Protein AF-A0A066UFG1-F1 (afdb_monomer_lite)

Foldseek 3Di:
DPDVVVVVVVVVVVVCVCVVDPVNVVVVVVVVCCVPPPDDDDDDPDDPPDDPDPPDPDDDPPPPPPPVVVVVPDDPDPPDDDPPDDDD

Secondary structure (DSSP, 8-state):
---HHHHHHHHHHHHHHHHT-HHHHHHHHHHHHHHHH-SPPPPPPPP-TTPPPPPP-S------SSHHHHHTTS----SSPPP-PPP-

Organism: NCBI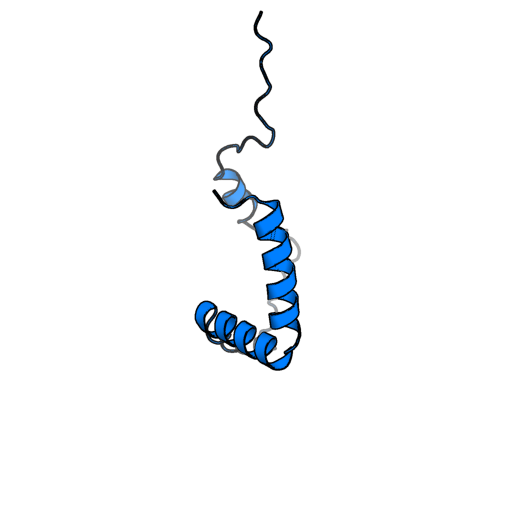:txid287986

Sequence (88 aa):
MPDRITRAAAADGFAELVLADPAWVRAEFDAIVAANFGPPPPPAPAARRGRPRPPGAVGAPRRRPGVRLLAAKCPRRERAPPRLRKAK

Structure (mmCIF, N/CA/C/O backbone):
data_AF-A0A066UFG1-F1
#
_entry.id   AF-A0A066UFG1-F1
#
loop_
_atom_site.group_PDB
_atom_site.id
_atom_site.type_symbol
_atom_site.label_atom_id
_atom_site.label_alt_id
_atom_site.label_comp_id
_atom_site.label_asym_id
_atom_site.label_entity_id
_atom_site.label_seq_id
_atom_site.pdbx_PDB_ins_code
_atom_site.Cartn_x
_atom_site.Cartn_y
_atom_site.Cartn_z
_atom_site.occupancy
_atom_site.B_iso_or_equiv
_atom_site.auth_seq_id
_atom_site.auth_comp_id
_atom_site.auth_asym_id
_atom_site.auth_atom_id
_atom_site.pdbx_PDB_model_num
ATOM 1 N N . MET A 1 1 ? 32.501 -0.236 -7.237 1.00 51.97 1 MET A N 1
ATOM 2 C CA . MET A 1 1 ? 31.219 0.377 -6.822 1.00 51.97 1 MET A CA 1
ATOM 3 C C . MET A 1 1 ? 30.395 0.535 -8.084 1.00 51.97 1 MET A C 1
ATOM 5 O O . MET A 1 1 ? 30.932 1.141 -8.998 1.00 51.97 1 MET A O 1
ATOM 9 N N . PRO A 1 2 ? 29.195 -0.058 -8.207 1.00 59.03 2 PRO A N 1
ATOM 10 C CA . PRO A 1 2 ? 28.374 0.164 -9.392 1.00 59.03 2 PRO A CA 1
ATOM 11 C C . PRO A 1 2 ? 28.016 1.652 -9.485 1.00 59.03 2 PRO A C 1
ATOM 13 O O . PRO A 1 2 ? 27.618 2.262 -8.488 1.00 59.03 2 PRO A O 1
ATOM 16 N N . ASP A 1 3 ? 28.220 2.232 -10.664 1.00 66.38 3 ASP A N 1
ATOM 17 C CA . ASP A 1 3 ? 28.022 3.657 -10.901 1.00 66.38 3 ASP A CA 1
ATOM 18 C C . ASP A 1 3 ? 26.552 4.062 -10.736 1.00 66.38 3 ASP A C 1
ATOM 20 O O . ASP A 1 3 ? 25.615 3.314 -11.012 1.00 66.38 3 ASP A O 1
ATOM 24 N N . ARG A 1 4 ? 26.315 5.289 -10.265 1.00 68.25 4 ARG A N 1
ATOM 25 C CA . ARG A 1 4 ? 24.952 5.775 -9.980 1.00 68.25 4 ARG A CA 1
ATOM 26 C C . ARG A 1 4 ? 24.047 5.784 -11.215 1.00 68.25 4 ARG A C 1
ATOM 28 O O . ARG A 1 4 ? 22.840 5.630 -11.072 1.00 68.25 4 ARG A O 1
ATOM 35 N N . ILE A 1 5 ? 24.633 5.933 -12.402 1.00 67.81 5 ILE A N 1
ATOM 36 C CA . ILE A 1 5 ? 23.924 5.960 -13.685 1.00 67.81 5 ILE A CA 1
ATOM 37 C C . ILE A 1 5 ? 23.395 4.564 -14.037 1.00 67.81 5 ILE A C 1
ATOM 39 O O . ILE A 1 5 ? 22.236 4.427 -14.418 1.00 67.81 5 ILE A O 1
ATOM 43 N N . THR A 1 6 ? 24.198 3.515 -13.829 1.00 61.62 6 THR A N 1
ATOM 44 C CA . THR A 1 6 ? 23.757 2.130 -14.057 1.00 61.62 6 THR A CA 1
ATOM 45 C C . THR A 1 6 ? 22.731 1.688 -13.016 1.00 61.62 6 THR A C 1
ATOM 47 O O . THR A 1 6 ? 21.802 0.959 -13.349 1.00 61.62 6 THR A O 1
ATOM 50 N N . ARG A 1 7 ? 22.819 2.199 -11.778 1.00 66.38 7 ARG A N 1
ATOM 51 C CA . ARG A 1 7 ? 21.772 2.009 -10.760 1.00 66.38 7 ARG A CA 1
ATOM 52 C C . ARG A 1 7 ? 20.448 2.689 -11.136 1.00 66.38 7 ARG A C 1
ATOM 54 O O . ARG A 1 7 ? 19.405 2.101 -10.882 1.00 66.38 7 ARG A O 1
ATOM 61 N N . ALA A 1 8 ? 20.479 3.896 -11.700 1.00 65.19 8 ALA A N 1
ATOM 62 C CA . ALA A 1 8 ? 19.269 4.619 -12.095 1.00 65.19 8 ALA A CA 1
ATOM 63 C C . ALA A 1 8 ? 18.546 3.924 -13.261 1.00 65.19 8 ALA A C 1
ATOM 65 O O . ALA A 1 8 ? 17.375 3.596 -13.133 1.00 65.19 8 ALA A O 1
ATOM 66 N N . ALA A 1 9 ? 19.268 3.570 -14.329 1.00 64.25 9 ALA A N 1
ATOM 67 C CA . ALA A 1 9 ? 18.685 2.863 -15.473 1.00 64.25 9 ALA A CA 1
ATOM 68 C C . ALA A 1 9 ? 18.107 1.481 -15.098 1.00 64.25 9 ALA A C 1
ATOM 70 O O . ALA A 1 9 ? 17.074 1.069 -15.621 1.00 64.25 9 ALA A O 1
ATOM 71 N N . ALA A 1 10 ? 18.747 0.767 -14.164 1.00 68.81 10 ALA A N 1
ATOM 72 C CA . ALA A 1 10 ? 18.216 -0.488 -13.633 1.00 68.81 10 ALA A CA 1
ATOM 73 C C . ALA A 1 10 ? 16.970 -0.282 -12.749 1.00 68.81 10 ALA A C 1
ATOM 75 O O . ALA A 1 10 ? 16.086 -1.137 -12.732 1.00 68.81 10 ALA A O 1
ATOM 76 N N . ALA A 1 11 ? 16.891 0.838 -12.021 1.00 72.19 11 ALA A N 1
ATOM 77 C CA . ALA A 1 11 ? 15.726 1.184 -11.211 1.00 72.19 11 ALA A CA 1
ATOM 78 C C . ALA A 1 11 ? 14.511 1.534 -12.080 1.00 72.19 11 ALA A C 1
ATOM 80 O O . ALA A 1 11 ? 13.409 1.108 -11.748 1.00 72.19 11 ALA A O 1
ATOM 81 N N . ASP A 1 12 ? 14.719 2.227 -13.203 1.00 79.56 12 ASP A N 1
ATOM 82 C CA . ASP A 1 12 ? 13.645 2.569 -14.140 1.00 79.56 12 ASP A CA 1
ATOM 83 C C . ASP A 1 12 ? 13.024 1.300 -14.750 1.00 79.56 12 ASP A C 1
ATOM 85 O O . ASP A 1 12 ? 11.812 1.119 -14.701 1.00 79.56 12 ASP A O 1
ATOM 89 N N . GLY A 1 13 ? 13.841 0.345 -15.214 1.00 85.38 13 GLY A N 1
ATOM 90 C CA . GLY A 1 13 ? 13.333 -0.929 -15.746 1.00 85.38 13 GLY A CA 1
ATOM 91 C C . GLY A 1 13 ? 12.608 -1.793 -14.704 1.00 85.38 13 GLY A C 1
ATOM 92 O O . GLY A 1 13 ? 11.628 -2.466 -15.019 1.00 85.38 13 GLY A O 1
ATOM 93 N N . PHE A 1 14 ? 13.061 -1.758 -13.449 1.00 82.75 14 PHE A N 1
ATOM 94 C CA . PHE A 1 14 ? 12.382 -2.443 -12.349 1.00 82.75 14 PHE A CA 1
ATOM 95 C C . PHE A 1 14 ? 11.043 -1.782 -11.995 1.00 82.75 14 PHE A C 1
ATOM 97 O O . PHE A 1 14 ? 10.058 -2.485 -11.775 1.00 82.75 14 PHE A O 1
ATOM 104 N N . ALA A 1 15 ? 10.993 -0.447 -11.960 1.00 87.12 15 ALA A N 1
ATOM 105 C CA . ALA A 1 15 ? 9.766 0.292 -11.691 1.00 87.12 15 ALA A CA 1
ATOM 106 C C . ALA A 1 15 ? 8.704 0.009 -12.758 1.00 87.12 15 ALA A C 1
ATOM 108 O O . ALA A 1 15 ? 7.569 -0.288 -12.402 1.00 87.12 15 ALA A O 1
ATOM 109 N N . GLU A 1 16 ? 9.076 0.010 -14.040 1.00 89.69 16 GLU A N 1
ATOM 110 C CA . GLU A 1 16 ? 8.161 -0.336 -15.135 1.00 89.69 16 GLU A CA 1
ATOM 111 C C . GLU A 1 16 ? 7.599 -1.760 -14.992 1.00 89.69 16 GLU A C 1
ATOM 113 O O . GLU A 1 16 ? 6.395 -1.967 -15.130 1.00 89.69 16 GLU A O 1
ATOM 118 N N . LEU A 1 17 ? 8.437 -2.743 -14.636 1.00 89.25 17 LEU A N 1
ATOM 119 C CA . LEU A 1 17 ? 7.990 -4.122 -14.407 1.00 89.25 17 LEU A CA 1
ATOM 120 C C . LEU A 1 17 ? 6.996 -4.228 -13.240 1.00 89.25 17 LEU A C 1
ATOM 122 O O . LEU A 1 17 ? 5.996 -4.932 -13.342 1.00 89.25 17 LEU A O 1
ATOM 126 N N . VAL A 1 18 ? 7.273 -3.536 -12.135 1.00 86.69 18 VAL A N 1
ATOM 127 C CA . VAL A 1 18 ? 6.403 -3.522 -10.952 1.00 86.69 18 VAL A CA 1
ATOM 128 C C . VAL A 1 18 ? 5.080 -2.818 -11.251 1.00 86.69 18 VAL A C 1
ATOM 130 O O . VAL A 1 18 ? 4.020 -3.303 -10.868 1.00 86.69 18 VAL A O 1
ATOM 133 N N . LEU A 1 19 ? 5.127 -1.686 -11.953 1.00 91.06 19 LEU A N 1
ATOM 134 C CA . LEU A 1 19 ? 3.948 -0.884 -12.274 1.00 91.06 19 LEU A CA 1
ATOM 135 C C . LEU A 1 19 ? 3.076 -1.504 -13.377 1.00 91.06 19 LEU A C 1
ATOM 137 O O . LEU A 1 19 ? 1.908 -1.131 -13.490 1.00 91.06 19 LEU A O 1
ATOM 141 N N . ALA A 1 20 ? 3.600 -2.465 -14.145 1.00 95.44 20 ALA A N 1
ATOM 142 C CA . ALA A 1 20 ? 2.840 -3.207 -15.149 1.00 95.44 20 ALA A CA 1
ATOM 143 C C . ALA A 1 20 ? 1.679 -4.028 -14.553 1.00 95.44 20 ALA A C 1
ATOM 145 O O . ALA A 1 20 ? 0.697 -4.273 -15.255 1.00 95.44 20 ALA A O 1
ATOM 146 N N . ASP A 1 21 ? 1.753 -4.413 -13.271 1.00 95.56 21 ASP A N 1
ATOM 147 C CA . ASP A 1 21 ? 0.656 -5.075 -12.555 1.00 95.56 21 ASP A CA 1
ATOM 148 C C . ASP A 1 21 ? 0.103 -4.188 -11.420 1.00 95.56 21 ASP A C 1
ATOM 150 O O . ASP A 1 21 ? 0.534 -4.267 -10.263 1.00 95.56 21 ASP A O 1
ATOM 154 N N . PRO A 1 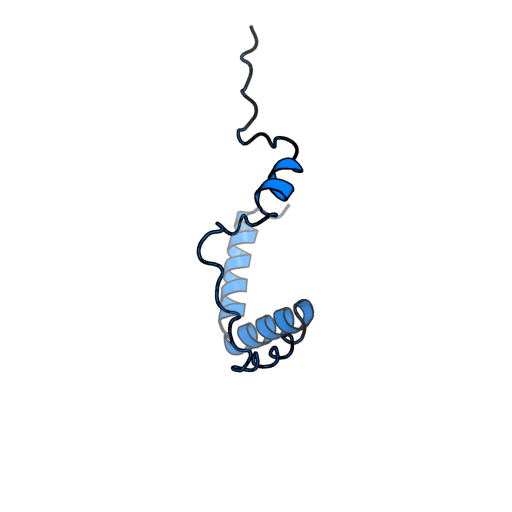22 ? -0.903 -3.343 -11.710 1.00 93.12 22 PRO A N 1
ATOM 155 C CA . PRO A 1 22 ? -1.479 -2.453 -10.709 1.00 93.12 22 PRO A CA 1
ATOM 156 C C . PRO A 1 22 ? -2.260 -3.193 -9.616 1.00 93.12 22 PRO A C 1
ATOM 158 O O . PRO A 1 22 ? -2.458 -2.627 -8.538 1.00 93.12 22 PRO A O 1
ATOM 161 N N . ALA A 1 23 ? -2.736 -4.418 -9.868 1.00 95.00 23 ALA A N 1
ATOM 162 C CA . ALA A 1 23 ? -3.449 -5.200 -8.862 1.00 95.00 23 ALA A CA 1
ATOM 163 C C . ALA A 1 23 ? -2.468 -5.730 -7.813 1.00 95.00 23 ALA A C 1
ATOM 165 O O . ALA A 1 23 ? -2.721 -5.600 -6.614 1.00 95.00 23 ALA A O 1
ATOM 166 N N . TRP A 1 24 ? -1.318 -6.233 -8.266 1.00 95.12 24 TRP A N 1
ATOM 167 C CA . TRP A 1 24 ? -0.230 -6.656 -7.393 1.00 95.12 24 TRP A CA 1
ATOM 168 C C . TRP A 1 24 ? 0.321 -5.498 -6.551 1.00 95.12 24 TRP A C 1
ATOM 170 O O . TRP A 1 24 ? 0.424 -5.627 -5.332 1.00 95.12 24 TRP A O 1
ATOM 180 N N . VAL A 1 25 ? 0.569 -4.329 -7.160 1.00 96.19 25 VAL A N 1
ATOM 181 C CA . VAL A 1 25 ? 1.051 -3.130 -6.441 1.00 96.19 25 VAL A CA 1
ATOM 182 C C . VAL A 1 25 ? 0.102 -2.717 -5.316 1.00 96.19 25 VAL A C 1
ATOM 184 O O . VAL A 1 25 ? 0.544 -2.367 -4.222 1.00 96.19 25 VAL A O 1
ATOM 187 N N . ARG A 1 26 ? -1.210 -2.754 -5.569 1.00 96.00 26 ARG A N 1
ATOM 188 C CA . ARG A 1 26 ? -2.220 -2.415 -4.557 1.00 96.00 26 ARG A CA 1
ATOM 189 C C . ARG A 1 26 ? -2.235 -3.426 -3.420 1.00 96.00 26 ARG A C 1
ATOM 191 O O . ARG A 1 26 ? -2.235 -3.016 -2.266 1.00 96.00 26 ARG A O 1
ATOM 198 N N . ALA A 1 27 ? -2.193 -4.717 -3.742 1.00 95.75 27 ALA A N 1
ATOM 199 C CA . ALA A 1 27 ? -2.165 -5.773 -2.739 1.00 95.75 27 ALA A CA 1
ATOM 200 C C . ALA A 1 27 ? -0.930 -5.670 -1.827 1.00 95.75 27 ALA A C 1
ATOM 202 O O . ALA A 1 27 ? -1.061 -5.773 -0.609 1.00 95.75 27 ALA A O 1
ATOM 203 N N . GLU A 1 28 ? 0.248 -5.410 -2.399 1.00 95.69 28 GLU A N 1
ATOM 204 C CA . GLU A 1 28 ? 1.485 -5.240 -1.630 1.00 95.69 28 GLU A CA 1
ATOM 205 C C . GLU A 1 28 ? 1.443 -3.978 -0.758 1.00 95.69 28 GLU A C 1
ATOM 207 O O . GLU A 1 28 ? 1.788 -4.014 0.425 1.00 95.69 28 GLU A O 1
ATOM 212 N N . PHE A 1 29 ? 0.966 -2.857 -1.307 1.00 94.94 29 PHE A N 1
ATOM 213 C CA . PHE A 1 29 ? 0.796 -1.627 -0.537 1.00 94.94 29 PHE A CA 1
ATOM 214 C C . PHE A 1 29 ? -0.145 -1.832 0.658 1.00 94.94 29 PHE A C 1
ATOM 216 O O . PHE A 1 29 ? 0.196 -1.456 1.783 1.00 94.94 29 PHE A O 1
ATOM 223 N N . ASP A 1 30 ? -1.293 -2.474 0.438 1.00 94.00 30 ASP A N 1
ATOM 224 C CA . ASP A 1 30 ? -2.258 -2.776 1.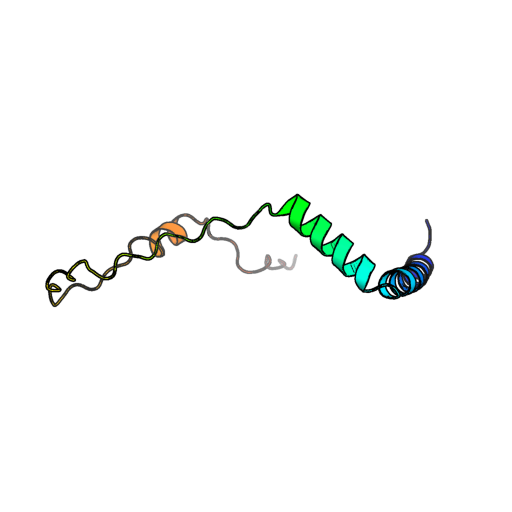494 1.00 94.00 30 ASP A CA 1
ATOM 225 C C . ASP A 1 30 ? -1.662 -3.723 2.547 1.00 94.00 30 ASP A C 1
ATOM 227 O O . ASP A 1 30 ? -1.874 -3.516 3.744 1.00 94.00 30 ASP A O 1
ATOM 231 N N . ALA A 1 31 ? -0.862 -4.714 2.137 1.00 94.06 31 ALA A N 1
ATOM 232 C CA . ALA A 1 31 ? -0.164 -5.617 3.052 1.00 94.06 31 ALA A CA 1
ATOM 233 C C . ALA A 1 31 ? 0.840 -4.871 3.947 1.00 94.06 31 ALA A C 1
ATOM 235 O O 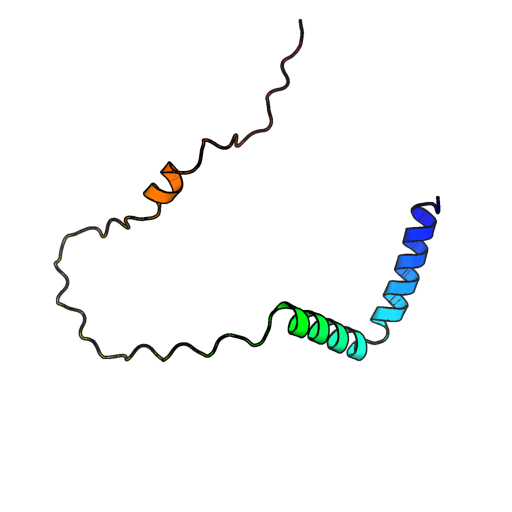. ALA A 1 31 ? 0.855 -5.075 5.165 1.00 94.06 31 ALA A O 1
ATOM 236 N N . ILE A 1 32 ? 1.630 -3.955 3.377 1.00 95.00 32 ILE A N 1
ATOM 237 C CA . ILE A 1 32 ? 2.564 -3.108 4.132 1.00 95.00 32 ILE A CA 1
ATOM 238 C C . ILE A 1 32 ? 1.800 -2.220 5.118 1.00 95.00 32 ILE A C 1
ATOM 240 O O . ILE A 1 32 ? 2.186 -2.120 6.286 1.00 95.00 32 ILE A O 1
ATOM 244 N N . VAL A 1 33 ? 0.708 -1.584 4.689 1.00 94.12 33 VAL A N 1
ATOM 245 C CA . VAL A 1 33 ? -0.107 -0.740 5.572 1.00 94.12 33 VAL A CA 1
ATOM 246 C C . VAL A 1 33 ? -0.707 -1.568 6.710 1.00 94.12 33 VAL A C 1
ATOM 248 O O . VAL A 1 33 ? -0.581 -1.192 7.877 1.00 94.12 33 VAL A O 1
ATOM 251 N N . ALA A 1 34 ? -1.298 -2.721 6.400 1.00 91.44 34 ALA A N 1
ATOM 252 C CA . ALA A 1 34 ? -1.895 -3.605 7.394 1.00 91.44 34 ALA A CA 1
ATOM 253 C C . ALA A 1 34 ? -0.867 -4.087 8.431 1.00 91.44 34 ALA A C 1
ATOM 255 O O . ALA A 1 34 ? -1.158 -4.081 9.629 1.00 91.44 34 ALA A O 1
ATOM 256 N N . ALA A 1 35 ? 0.347 -4.434 7.990 1.00 93.12 35 ALA A N 1
ATOM 257 C CA . ALA A 1 35 ? 1.423 -4.890 8.865 1.00 93.12 35 ALA A CA 1
ATOM 258 C C . ALA A 1 35 ? 1.929 -3.801 9.829 1.00 93.12 35 ALA A C 1
ATOM 260 O O . ALA A 1 35 ? 2.373 -4.122 10.931 1.00 93.12 35 ALA A O 1
ATOM 261 N N . ASN A 1 36 ? 1.867 -2.523 9.435 1.00 95.44 36 ASN A N 1
ATOM 262 C CA . ASN A 1 36 ? 2.465 -1.424 10.200 1.00 95.44 36 ASN A CA 1
ATOM 263 C C . ASN A 1 36 ? 1.462 -0.612 11.032 1.00 95.44 36 ASN A C 1
ATOM 265 O O . ASN A 1 36 ? 1.841 -0.065 12.067 1.00 95.44 36 ASN A O 1
ATOM 269 N N . PHE A 1 37 ? 0.205 -0.499 10.596 1.00 89.81 37 PHE A N 1
ATOM 270 C CA . PHE A 1 37 ? -0.754 0.438 11.199 1.00 89.81 37 PHE A CA 1
ATOM 271 C C . PHE A 1 37 ? -1.866 -0.228 12.016 1.00 89.81 37 PHE A C 1
ATOM 273 O O . PHE A 1 37 ? -2.546 0.466 12.772 1.00 89.81 37 PHE A O 1
ATOM 280 N N . GLY A 1 38 ? -2.017 -1.555 11.936 1.00 80.69 38 GLY A N 1
ATOM 281 C CA . GLY A 1 38 ? -3.076 -2.279 12.639 1.00 80.69 38 GLY A CA 1
ATOM 282 C C . GLY A 1 38 ? -4.492 -1.849 12.210 1.00 80.69 38 GLY A C 1
ATOM 283 O O . GLY A 1 38 ? -4.665 -0.990 11.343 1.00 80.69 38 GLY A O 1
ATOM 284 N N . PRO A 1 39 ? -5.544 -2.460 12.778 1.00 81.56 39 PRO A N 1
ATOM 285 C CA . PRO A 1 39 ? -6.914 -2.062 12.483 1.00 81.56 39 PRO A CA 1
ATOM 286 C C . PRO A 1 39 ? -7.199 -0.643 13.005 1.00 81.56 39 PRO A C 1
ATOM 288 O O . PRO A 1 39 ? -6.688 -0.260 14.063 1.00 81.56 39 PRO A O 1
ATOM 291 N N . PRO A 1 40 ? -8.045 0.140 12.307 1.00 80.38 40 PRO A N 1
ATOM 292 C CA . PRO A 1 40 ? -8.445 1.452 12.792 1.00 80.38 40 PRO A CA 1
ATOM 293 C C . PRO A 1 40 ? -9.120 1.334 14.168 1.00 80.38 40 PRO A C 1
ATOM 295 O O . PRO A 1 40 ? -9.799 0.338 14.443 1.00 80.38 40 PRO A O 1
ATOM 298 N N . PRO A 1 41 ? -8.968 2.344 15.045 1.00 83.00 41 PRO A N 1
ATOM 299 C CA . PRO A 1 41 ? -9.635 2.334 16.335 1.00 83.00 41 PRO A CA 1
ATOM 300 C C . PRO A 1 41 ? -11.158 2.289 16.144 1.00 83.00 41 PRO A C 1
ATOM 302 O O . PRO A 1 41 ? -11.677 2.862 15.178 1.00 83.00 41 PRO A O 1
ATOM 305 N N . PRO A 1 42 ? -11.894 1.641 17.064 1.00 84.94 42 PRO A N 1
ATOM 306 C CA . PRO A 1 42 ? -13.344 1.594 16.987 1.00 84.94 42 PRO A CA 1
ATOM 307 C C . PRO A 1 42 ? -13.924 3.017 16.987 1.00 84.94 42 PRO A C 1
ATOM 309 O O . PRO A 1 42 ? -13.359 3.915 17.626 1.00 84.94 42 PRO A O 1
ATOM 312 N N . PRO A 1 43 ? -15.055 3.245 16.294 1.00 84.12 43 PRO A N 1
ATOM 313 C CA . PRO A 1 43 ? -15.696 4.549 16.289 1.00 84.12 43 PRO A CA 1
ATOM 314 C C . PRO A 1 43 ? -16.011 4.969 17.725 1.00 84.12 43 PRO A C 1
ATOM 316 O O . PRO A 1 43 ? -16.565 4.197 18.512 1.00 84.12 43 PRO A O 1
ATOM 319 N N . ALA A 1 44 ? -15.653 6.206 18.072 1.00 82.62 44 ALA A N 1
ATOM 320 C CA . ALA A 1 44 ? -16.008 6.758 19.369 1.00 82.62 44 ALA A CA 1
ATOM 321 C C . ALA A 1 44 ? -17.540 6.746 19.522 1.00 82.62 44 ALA A C 1
ATOM 323 O O . ALA A 1 44 ? -18.250 7.065 18.560 1.00 82.62 44 ALA A O 1
ATOM 324 N N . PRO A 1 45 ? -18.074 6.407 20.710 1.00 81.00 45 PRO A N 1
ATOM 325 C CA . PRO A 1 45 ? -19.509 6.444 20.934 1.00 81.00 45 PRO A CA 1
ATOM 326 C C . PRO A 1 45 ? -20.032 7.844 20.613 1.00 81.00 45 PRO A C 1
ATOM 328 O O . PRO A 1 45 ? -19.456 8.847 21.047 1.00 81.00 45 PRO A O 1
ATOM 331 N N . ALA A 1 46 ? -21.124 7.909 19.846 1.00 77.56 46 ALA A N 1
ATOM 332 C CA . ALA A 1 46 ? -21.775 9.169 19.523 1.00 77.56 46 ALA A CA 1
ATOM 333 C C . ALA A 1 46 ? -22.022 9.941 20.825 1.00 77.56 46 ALA A C 1
ATOM 335 O O . ALA A 1 46 ? -22.686 9.441 21.739 1.00 77.56 46 ALA A O 1
ATOM 336 N N . ALA A 1 47 ? -21.460 11.149 20.930 1.00 71.44 47 ALA A N 1
ATOM 337 C CA . ALA A 1 47 ? -21.709 12.011 22.073 1.00 71.44 47 ALA A CA 1
ATOM 338 C C . ALA A 1 47 ? -23.227 12.161 22.215 1.00 71.44 47 ALA A C 1
ATOM 340 O O . ALA A 1 47 ? -23.889 12.654 21.299 1.00 71.44 47 ALA A O 1
ATOM 341 N N . ARG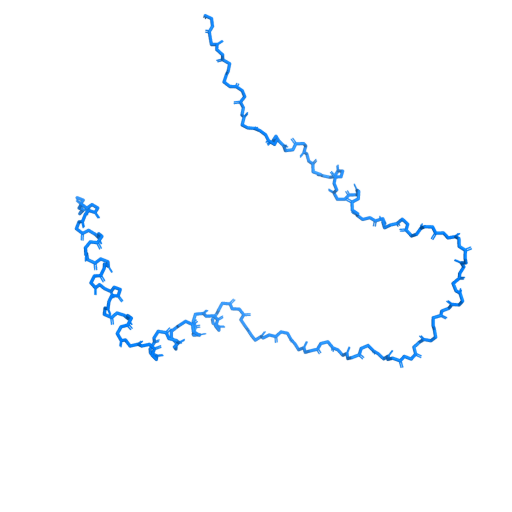 A 1 48 ? -23.783 11.688 23.339 1.00 68.62 48 ARG A N 1
ATOM 342 C CA . ARG A 1 48 ? -25.214 11.804 23.634 1.00 68.62 48 ARG A CA 1
ATOM 343 C C . ARG A 1 48 ? -25.612 13.272 23.464 1.00 68.62 48 ARG A C 1
ATOM 345 O O . ARG A 1 48 ? -25.236 14.117 24.279 1.00 68.62 48 ARG A O 1
ATOM 352 N N . ARG A 1 49 ? -26.354 13.576 22.394 1.00 65.31 49 ARG A N 1
ATOM 353 C CA . ARG A 1 49 ? -26.999 14.874 22.171 1.00 65.31 49 ARG A CA 1
ATOM 354 C C . ARG A 1 49 ? -28.063 15.040 23.252 1.00 65.31 49 ARG A C 1
ATOM 356 O O . ARG A 1 49 ? -29.200 14.638 23.054 1.00 65.31 49 ARG A O 1
ATOM 363 N N . GLY A 1 50 ? -27.685 15.519 24.432 1.00 59.59 50 GLY A N 1
ATOM 364 C CA . GLY A 1 50 ? -28.663 15.568 25.519 1.00 59.59 50 GLY A CA 1
ATOM 365 C C . GLY A 1 50 ? -28.196 16.032 26.885 1.00 59.59 50 GLY A C 1
ATOM 366 O O . GLY A 1 50 ? -28.980 15.928 27.819 1.00 59.59 50 GLY A O 1
ATOM 367 N N . ARG A 1 51 ? -26.975 16.553 27.061 1.00 63.12 51 ARG A N 1
ATOM 368 C CA . ARG A 1 51 ? -26.718 17.349 28.269 1.00 63.12 51 ARG A CA 1
ATOM 369 C C . ARG A 1 51 ? -27.104 18.798 27.989 1.00 63.12 51 ARG A C 1
ATOM 371 O O . ARG A 1 51 ? -26.514 19.387 27.079 1.00 63.12 51 ARG A O 1
ATOM 378 N N . PRO A 1 52 ? -28.063 19.374 28.739 1.00 62.25 52 PRO A N 1
ATOM 379 C CA . PRO A 1 52 ? -28.312 20.802 28.691 1.00 62.25 52 PRO A CA 1
ATOM 380 C C . PRO A 1 52 ? -26.989 21.525 28.919 1.00 62.25 52 PRO A C 1
ATOM 382 O O . PRO A 1 52 ? -26.238 21.207 29.846 1.00 62.25 52 PRO A O 1
ATOM 385 N N . ARG A 1 53 ? -26.680 22.477 28.043 1.00 61.41 53 ARG A N 1
ATOM 386 C CA . ARG A 1 53 ? -25.598 23.422 28.290 1.00 61.41 53 ARG A CA 1
ATOM 387 C C . ARG A 1 53 ? -25.975 24.165 29.581 1.00 61.41 53 ARG A C 1
ATOM 389 O O . ARG A 1 53 ? -27.066 24.732 29.607 1.00 61.41 53 ARG A O 1
ATOM 396 N N . PRO A 1 54 ? -25.149 24.154 30.645 1.00 64.00 54 PRO A N 1
ATOM 397 C CA . PRO A 1 54 ? -25.432 24.987 31.808 1.00 64.00 54 PRO A CA 1
ATOM 398 C C . PRO A 1 54 ? -25.558 26.443 31.332 1.00 64.00 54 PRO A C 1
ATOM 400 O O . PRO A 1 54 ? -24.833 26.809 30.393 1.00 64.00 54 PRO A O 1
ATOM 403 N N . PRO A 1 55 ? -26.465 27.255 31.913 1.00 59.94 55 PRO A N 1
ATOM 404 C CA . PRO A 1 55 ? -26.595 28.662 31.560 1.00 59.94 55 PRO A CA 1
ATOM 405 C C . PRO A 1 55 ? -25.203 29.283 31.591 1.00 59.94 55 PRO A C 1
ATOM 407 O O . PRO A 1 55 ? -24.505 29.231 32.605 1.00 59.94 55 PRO A O 1
ATOM 410 N N . GLY A 1 56 ? -24.736 29.744 30.433 1.00 52.00 56 GLY A N 1
ATOM 411 C CA . GLY A 1 56 ? -23.406 30.310 30.325 1.00 52.00 56 GLY A CA 1
ATOM 412 C C . GLY A 1 56 ? -23.341 31.533 31.222 1.00 52.00 56 GLY A C 1
ATOM 413 O O . GLY A 1 56 ? -24.099 32.473 31.006 1.00 52.00 56 GLY A O 1
ATOM 414 N N . ALA A 1 57 ? -22.431 31.529 32.196 1.00 56.44 57 ALA A N 1
ATOM 415 C CA . ALA A 1 57 ? -21.972 32.762 32.808 1.00 56.44 57 ALA A CA 1
ATOM 416 C C . ALA A 1 57 ? -21.494 33.673 31.670 1.00 56.44 57 ALA A C 1
ATOM 418 O O . ALA A 1 57 ? -20.484 33.406 31.009 1.00 56.44 57 ALA A O 1
ATOM 419 N N . VAL A 1 58 ? -22.293 34.694 31.375 1.00 56.59 58 VAL A N 1
ATOM 420 C CA . VAL A 1 58 ? -21.913 35.790 30.496 1.00 56.59 58 VAL A CA 1
ATOM 421 C C . VAL A 1 58 ? -20.710 36.450 31.165 1.00 56.59 58 VAL A C 1
ATOM 423 O O . VAL A 1 58 ? -20.826 36.969 32.268 1.00 56.59 58 VAL A O 1
ATOM 426 N N . GLY A 1 59 ? -19.543 36.372 30.525 1.00 54.59 59 GLY A N 1
ATOM 427 C CA . GLY A 1 59 ? -18.345 37.083 30.975 1.00 54.59 59 GLY A CA 1
ATOM 428 C C . GLY A 1 59 ? -17.294 36.230 31.686 1.00 54.59 59 GLY A C 1
ATOM 429 O O . GLY A 1 59 ? -16.977 36.459 32.844 1.00 54.59 59 GLY A O 1
ATOM 430 N N . ALA A 1 60 ? -16.652 35.313 30.964 1.00 56.78 60 ALA A N 1
ATOM 431 C CA . ALA A 1 60 ? -15.243 35.016 31.222 1.00 56.78 60 ALA A CA 1
ATOM 432 C C . ALA A 1 60 ? -14.582 34.531 29.924 1.00 56.78 60 ALA A C 1
ATOM 434 O O . ALA A 1 60 ? -15.013 33.515 29.365 1.00 56.78 60 ALA A O 1
ATOM 435 N N . PRO A 1 61 ? -13.536 35.204 29.407 1.00 52.50 61 PRO A N 1
ATOM 436 C CA . PRO A 1 61 ? -12.749 34.632 28.330 1.00 52.50 61 PRO A CA 1
ATOM 437 C C . PRO A 1 61 ? -12.141 33.327 28.847 1.00 52.50 61 PRO A C 1
ATOM 439 O O . PRO A 1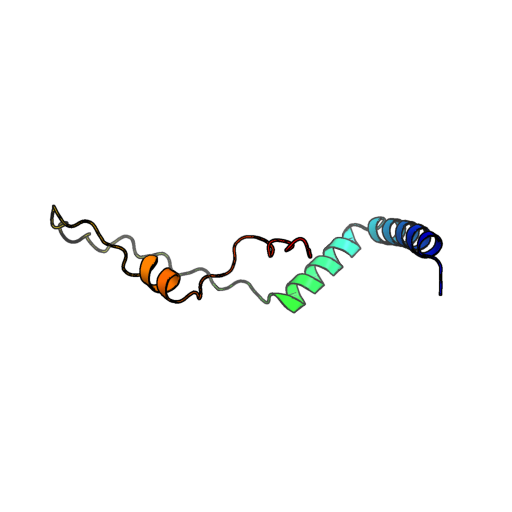 61 ? -11.369 33.324 29.807 1.00 52.50 61 PRO A O 1
ATOM 442 N N . ARG A 1 62 ? -12.490 32.202 28.212 1.00 58.62 62 ARG A N 1
ATOM 443 C CA . ARG A 1 62 ? -11.836 30.911 28.450 1.00 58.62 62 ARG A CA 1
ATOM 444 C C . ARG A 1 62 ? -10.366 31.051 28.061 1.00 58.62 62 ARG A C 1
ATOM 446 O O . ARG A 1 62 ? -9.993 30.790 26.918 1.00 58.62 62 ARG A O 1
ATOM 453 N N . ARG A 1 63 ? -9.512 31.468 28.997 1.00 58.44 63 ARG A N 1
ATOM 454 C CA . ARG A 1 63 ? -8.065 31.308 28.856 1.00 58.44 63 ARG A CA 1
ATOM 455 C C . ARG A 1 63 ? -7.823 29.811 28.742 1.00 58.44 63 ARG A C 1
ATOM 457 O O . ARG A 1 63 ? -7.958 29.111 29.734 1.00 58.44 63 ARG A O 1
ATOM 464 N N . ARG A 1 64 ? -7.508 29.316 27.541 1.00 56.00 64 ARG A N 1
ATOM 465 C CA . ARG A 1 64 ? -6.989 27.955 27.346 1.00 56.00 64 ARG A CA 1
ATOM 466 C C . ARG A 1 64 ? -5.669 27.859 28.125 1.00 56.00 64 ARG A C 1
ATOM 468 O O . ARG A 1 64 ? -4.676 28.424 27.653 1.00 56.00 64 ARG A O 1
ATOM 475 N N . PRO A 1 65 ? -5.600 27.187 29.286 1.00 56.28 65 PRO A N 1
ATOM 476 C CA . PRO A 1 65 ? -4.339 26.980 29.972 1.00 56.28 65 PRO A CA 1
ATOM 477 C C . PRO A 1 65 ? -3.711 25.757 29.307 1.00 56.28 65 PRO A C 1
ATOM 479 O O . PRO A 1 65 ? -4.054 24.624 29.616 1.00 56.28 65 PRO A O 1
ATOM 482 N N . GLY A 1 66 ? -2.868 25.970 28.301 1.00 55.78 66 GLY A N 1
ATOM 483 C CA . GLY A 1 66 ? -2.200 24.838 27.654 1.00 55.78 66 GLY A CA 1
ATOM 484 C C . GLY A 1 66 ? -1.231 25.224 26.552 1.00 55.78 66 GLY A C 1
ATOM 485 O O . GLY A 1 66 ? -0.119 24.713 26.510 1.00 55.78 66 GLY A O 1
ATOM 486 N N . VAL A 1 67 ? -1.585 26.203 25.715 1.00 54.44 67 VAL A N 1
ATOM 487 C CA . VAL A 1 67 ? -0.715 26.572 24.583 1.00 54.44 67 VAL A CA 1
ATOM 488 C C . VAL A 1 67 ? 0.535 27.329 25.055 1.00 54.44 67 VAL A C 1
ATOM 490 O O . VAL A 1 67 ? 1.631 27.088 24.559 1.00 54.44 67 VAL A O 1
ATOM 493 N N . ARG A 1 68 ? 0.410 28.194 26.073 1.00 54.03 68 ARG A N 1
ATOM 494 C CA . ARG A 1 68 ? 1.561 28.935 26.629 1.00 54.03 68 ARG A CA 1
ATOM 495 C C . ARG A 1 68 ? 2.456 28.093 27.547 1.00 54.03 68 ARG A C 1
ATOM 497 O O . ARG A 1 68 ? 3.646 28.368 27.624 1.00 54.03 68 ARG A O 1
ATOM 504 N N . LEU A 1 69 ? 1.911 27.069 28.210 1.00 55.84 69 LEU A N 1
ATOM 505 C CA . LEU A 1 69 ? 2.680 26.223 29.134 1.00 55.84 69 LEU A CA 1
ATOM 506 C C . LEU A 1 69 ? 3.610 25.251 28.395 1.00 55.84 69 LEU A C 1
ATOM 508 O O . LEU A 1 69 ? 4.724 25.013 28.853 1.00 55.84 69 LEU A O 1
ATOM 512 N N . LEU A 1 70 ? 3.198 24.747 27.227 1.00 54.75 70 LEU A N 1
ATOM 513 C CA . LEU A 1 70 ? 4.071 23.936 26.370 1.00 54.75 70 LEU A CA 1
ATOM 514 C C . LEU A 1 70 ? 5.139 24.788 25.668 1.00 54.75 70 LEU A C 1
ATOM 516 O O . LEU A 1 70 ? 6.279 24.353 25.540 1.00 54.75 70 LEU A O 1
ATOM 520 N N . ALA A 1 71 ? 4.809 26.026 25.280 1.00 57.03 71 ALA A N 1
ATOM 521 C CA . ALA A 1 71 ? 5.773 26.944 24.670 1.00 57.03 71 ALA A CA 1
ATOM 522 C C . ALA A 1 71 ? 6.884 27.390 25.643 1.00 57.03 71 ALA A C 1
ATOM 524 O O . ALA A 1 71 ? 8.014 27.602 25.213 1.00 57.03 71 ALA A O 1
ATOM 525 N N . ALA A 1 72 ? 6.587 27.491 26.944 1.00 59.91 72 ALA A N 1
ATOM 526 C CA . ALA A 1 72 ? 7.561 27.862 27.974 1.00 59.91 72 ALA A CA 1
ATOM 527 C C . ALA A 1 72 ? 8.583 26.752 28.297 1.00 59.91 72 ALA A C 1
ATOM 529 O O . ALA A 1 72 ? 9.635 27.042 28.858 1.00 59.91 72 ALA A O 1
ATOM 530 N N . LYS A 1 73 ? 8.287 25.490 27.947 1.00 59.22 73 LYS A N 1
ATOM 531 C CA . LYS A 1 73 ? 9.160 24.330 28.207 1.00 59.22 73 LYS A CA 1
ATOM 532 C C . LYS A 1 73 ? 10.108 23.979 27.059 1.00 59.22 73 LYS A C 1
ATOM 534 O O . LYS A 1 73 ? 10.930 23.085 27.225 1.00 59.22 73 LYS A O 1
ATOM 539 N N . CYS A 1 74 ? 10.028 24.654 25.913 1.00 59.94 74 CYS A N 1
ATOM 540 C CA . CYS A 1 74 ? 11.020 24.479 24.856 1.00 59.94 74 CYS A CA 1
ATOM 541 C C . CYS A 1 74 ? 12.225 25.389 25.133 1.00 59.94 74 CYS A C 1
ATOM 543 O O . CYS A 1 74 ? 12.062 26.611 25.084 1.00 59.94 74 CYS A O 1
ATOM 545 N N . PRO A 1 75 ? 13.441 24.842 25.349 1.00 64.06 75 PRO A N 1
ATOM 546 C CA . PRO A 1 75 ? 14.660 25.633 25.234 1.00 64.06 75 PRO A CA 1
ATOM 547 C C . PRO A 1 75 ? 14.627 26.368 23.896 1.00 64.06 75 PRO A C 1
ATOM 549 O O . PRO A 1 75 ? 14.154 25.807 22.903 1.00 64.06 75 PRO A O 1
ATOM 552 N N . ARG A 1 76 ? 15.066 27.629 23.877 1.00 66.38 76 ARG A N 1
ATOM 553 C CA . ARG A 1 76 ? 15.081 28.500 22.696 1.00 66.38 76 ARG A CA 1
ATOM 554 C C . ARG A 1 76 ? 15.831 27.805 21.555 1.00 66.38 76 ARG A C 1
ATOM 556 O O . ARG A 1 76 ? 17.042 27.928 21.445 1.00 66.38 76 ARG A O 1
ATOM 563 N N . ARG A 1 77 ? 15.112 27.048 20.723 1.00 66.12 77 ARG A N 1
ATOM 564 C CA . ARG A 1 77 ? 15.671 26.413 19.530 1.00 66.12 77 ARG A CA 1
ATOM 565 C C . ARG A 1 77 ? 16.047 27.537 18.577 1.00 66.12 77 ARG A C 1
ATOM 567 O O . ARG A 1 77 ? 15.203 28.377 18.253 1.00 66.12 77 ARG A O 1
ATOM 574 N N . GLU A 1 78 ? 17.314 27.585 18.192 1.00 70.00 78 GLU A N 1
ATOM 575 C CA . GLU A 1 78 ? 17.811 28.528 17.199 1.00 70.00 78 GLU A CA 1
ATOM 576 C C . GLU A 1 78 ? 17.003 28.332 15.910 1.00 70.00 78 GLU A C 1
ATOM 578 O O . GLU A 1 78 ? 17.030 27.276 15.287 1.00 70.00 78 GLU A O 1
ATOM 583 N N . ARG A 1 79 ? 16.192 29.333 15.552 1.00 68.12 79 ARG A N 1
ATOM 584 C CA . ARG A 1 79 ? 15.359 29.320 14.336 1.00 68.12 79 ARG A CA 1
ATOM 585 C C . ARG A 1 79 ? 16.133 29.726 13.080 1.00 68.12 79 ARG A C 1
ATOM 587 O O . ARG A 1 79 ? 15.530 29.905 12.029 1.00 68.12 79 ARG A O 1
ATOM 594 N N . ALA A 1 80 ? 17.440 29.913 13.190 1.00 68.88 80 ALA A N 1
ATOM 595 C CA . ALA A 1 80 ? 18.295 30.311 12.090 1.00 68.88 80 ALA A CA 1
ATOM 596 C C . ALA A 1 80 ? 19.610 29.528 12.164 1.00 68.88 80 ALA A C 1
ATOM 598 O O . ALA A 1 80 ? 20.054 29.218 13.270 1.00 68.88 80 ALA A O 1
ATOM 599 N N . PRO A 1 81 ? 20.232 29.218 11.015 1.00 71.81 81 PRO A N 1
ATOM 600 C CA . PRO A 1 81 ? 21.562 28.627 10.990 1.00 71.81 81 PRO A CA 1
ATOM 601 C C . PRO A 1 81 ? 22.581 29.547 11.692 1.00 71.81 81 PRO A C 1
ATOM 603 O O . PRO A 1 81 ? 22.410 30.774 11.679 1.00 71.81 81 PRO A O 1
ATOM 606 N N . PRO A 1 82 ? 23.644 28.985 12.297 1.00 73.88 82 PRO A N 1
ATOM 607 C CA . PRO A 1 82 ? 24.675 29.768 12.966 1.00 73.88 82 PRO A CA 1
ATOM 608 C C . PRO A 1 82 ? 25.284 30.777 11.992 1.00 73.88 82 PRO A C 1
ATOM 610 O O . PRO A 1 82 ? 25.614 30.453 10.849 1.00 73.88 82 PRO A O 1
ATOM 613 N N . ARG A 1 83 ? 25.432 32.030 12.439 1.00 74.25 83 ARG A N 1
ATOM 614 C CA . ARG A 1 83 ? 26.084 33.059 11.625 1.00 74.25 83 ARG A CA 1
ATOM 615 C C . ARG A 1 83 ? 27.545 32.663 11.436 1.00 74.25 83 ARG A C 1
ATOM 617 O O . ARG A 1 83 ? 28.284 32.572 12.414 1.00 74.25 83 ARG A O 1
ATOM 624 N N . LEU A 1 84 ? 27.953 32.458 10.184 1.00 73.56 84 LEU A N 1
ATOM 625 C CA . LEU A 1 84 ? 29.355 32.285 9.816 1.00 73.56 84 LEU A CA 1
ATOM 626 C C . LEU A 1 84 ? 30.127 33.520 10.297 1.00 73.56 84 LEU A C 1
ATOM 628 O O . LEU A 1 84 ? 29.989 34.613 9.743 1.00 73.56 84 LEU A O 1
ATOM 632 N N . ARG A 1 85 ? 30.903 33.373 11.375 1.00 69.50 85 ARG A N 1
ATOM 633 C CA . ARG A 1 85 ? 31.839 34.411 11.812 1.00 69.50 85 ARG A CA 1
ATOM 634 C C . ARG A 1 85 ? 32.911 34.514 10.728 1.00 69.50 85 ARG A C 1
ATOM 636 O O . ARG A 1 85 ? 33.585 33.527 10.451 1.00 69.50 85 ARG A O 1
ATOM 643 N N . LYS A 1 86 ? 33.070 35.688 10.113 1.00 64.31 86 LYS A N 1
ATOM 644 C CA . LYS A 1 86 ? 34.253 35.967 9.291 1.00 64.31 86 LYS A CA 1
ATOM 645 C C . LYS A 1 86 ? 35.458 36.021 10.231 1.00 64.31 86 LYS A C 1
ATOM 647 O O . LYS A 1 86 ? 35.463 36.832 11.158 1.00 64.31 86 LYS A O 1
ATOM 652 N N . ALA A 1 87 ? 36.414 35.117 10.038 1.00 63.00 87 ALA A N 1
ATOM 653 C CA . ALA A 1 87 ? 37.712 35.191 10.696 1.00 63.00 87 ALA A CA 1
ATOM 654 C C . ALA A 1 87 ? 38.459 36.432 10.178 1.00 63.00 87 ALA A C 1
ATOM 656 O O . ALA A 1 87 ? 38.341 36.768 8.998 1.00 63.00 87 ALA A O 1
ATOM 657 N N . LYS A 1 88 ? 39.133 37.132 11.090 1.00 52.28 88 LYS A N 1
ATOM 658 C CA . LYS A 1 88 ? 40.022 38.260 10.801 1.00 52.28 88 LYS A CA 1
ATOM 659 C C . LYS A 1 88 ? 41.420 37.728 10.526 1.00 52.28 88 LYS A C 1
ATOM 661 O O . LYS A 1 88 ? 41.791 36.764 11.231 1.00 52.28 88 LYS A O 1
#

Radius of gyration: 28.06 Å; chains: 1; bounding box: 69×45×49 Å

pLDDT: mean 73.07, std 14.6, range [51.97, 96.19]